Protein AF-A0A0P0C658-F1 (afdb_monomer_lite)

Structure (mmCIF, N/CA/C/O backbone):
data_AF-A0A0P0C658-F1
#
_entry.id   AF-A0A0P0C658-F1
#
loop_
_atom_site.group_PDB
_atom_site.id
_atom_site.type_symbol
_atom_site.label_atom_id
_atom_site.label_alt_id
_atom_site.label_comp_id
_atom_site.label_asym_id
_atom_site.label_entity_id
_atom_site.label_seq_id
_atom_site.pdbx_PDB_ins_code
_atom_site.Cartn_x
_atom_site.Cartn_y
_atom_site.Cartn_z
_atom_site.occupancy
_atom_site.B_iso_or_equiv
_atom_site.auth_seq_id
_atom_site.auth_comp_id
_atom_site.auth_asym_id
_atom_site.auth_atom_id
_atom_site.pdbx_PDB_model_num
ATOM 1 N N . MET A 1 1 ? -7.161 9.656 13.685 1.00 85.31 1 MET A N 1
ATOM 2 C CA . MET A 1 1 ? -6.433 8.432 13.290 1.00 85.31 1 MET A CA 1
ATOM 3 C C . MET A 1 1 ? -4.970 8.623 13.651 1.00 85.31 1 MET A C 1
ATOM 5 O O . MET A 1 1 ? -4.484 9.731 13.474 1.00 85.31 1 MET A O 1
ATOM 9 N N . GLU A 1 2 ? -4.306 7.608 14.196 1.00 84.56 2 GLU A N 1
ATOM 10 C CA . GLU A 1 2 ? -2.895 7.687 14.610 1.00 84.56 2 GLU A CA 1
ATOM 11 C C . GLU A 1 2 ? -2.006 6.933 13.609 1.00 84.56 2 GLU A C 1
ATOM 13 O O . GLU A 1 2 ? -2.358 5.816 13.220 1.00 84.56 2 GLU A O 1
ATOM 18 N N . LEU A 1 3 ? -0.889 7.547 13.194 1.00 91.38 3 LEU A N 1
ATOM 19 C CA . LEU A 1 3 ? 0.156 6.918 12.380 1.00 91.38 3 LEU A CA 1
ATOM 20 C C . LEU A 1 3 ? 1.305 6.476 13.291 1.00 91.38 3 LEU A C 1
ATOM 22 O O . LEU A 1 3 ? 1.892 7.294 13.998 1.00 91.38 3 LEU A O 1
ATOM 26 N N . LEU A 1 4 ? 1.625 5.186 13.270 1.00 94.00 4 LEU A N 1
ATOM 27 C CA . LEU A 1 4 ? 2.537 4.551 14.217 1.00 94.00 4 LEU A CA 1
ATOM 28 C C . LEU A 1 4 ? 3.598 3.716 13.502 1.00 94.00 4 LEU A C 1
ATOM 30 O O . LEU A 1 4 ? 3.302 3.003 12.548 1.00 94.00 4 LEU A O 1
ATOM 34 N N . LYS A 1 5 ? 4.833 3.707 14.013 1.00 93.25 5 LYS A N 1
ATOM 35 C CA . LYS A 1 5 ? 5.817 2.707 13.576 1.00 93.25 5 LYS A CA 1
ATOM 36 C C . LYS A 1 5 ? 5.403 1.334 14.106 1.00 93.25 5 LYS A C 1
ATOM 38 O O . LYS A 1 5 ? 5.185 1.179 15.312 1.00 93.25 5 LYS A O 1
ATOM 43 N N . PHE A 1 6 ? 5.295 0.342 13.229 1.00 91.56 6 PHE A N 1
ATOM 44 C CA . PHE A 1 6 ? 4.974 -1.024 13.630 1.00 91.56 6 PHE A CA 1
ATOM 45 C C . PHE A 1 6 ? 6.144 -1.631 14.417 1.00 91.56 6 PHE A C 1
ATOM 47 O O . PHE A 1 6 ? 7.306 -1.492 14.039 1.00 91.56 6 PHE A O 1
ATOM 54 N N . LYS A 1 7 ? 5.840 -2.296 15.536 1.00 88.44 7 LYS A N 1
ATOM 55 C CA . LYS A 1 7 ? 6.836 -2.952 16.409 1.00 88.44 7 LYS A CA 1
ATOM 56 C C . LYS A 1 7 ? 6.618 -4.463 16.544 1.00 88.44 7 LYS A C 1
ATOM 58 O O . LYS A 1 7 ? 7.295 -5.104 17.341 1.00 88.44 7 LYS A O 1
ATOM 63 N N . GLY A 1 8 ? 5.634 -5.012 15.834 1.00 83.56 8 GLY A N 1
ATOM 64 C CA . GLY A 1 8 ? 5.318 -6.438 15.865 1.00 83.56 8 GLY A CA 1
ATOM 65 C C . GLY A 1 8 ? 6.204 -7.260 14.930 1.00 83.56 8 GLY A C 1
ATOM 66 O O . GLY A 1 8 ? 7.049 -6.728 14.214 1.00 83.56 8 GLY A O 1
ATOM 67 N N . ASN A 1 9 ? 5.970 -8.572 14.914 1.00 82.81 9 ASN A N 1
ATOM 68 C CA . ASN A 1 9 ? 6.599 -9.497 13.976 1.00 82.81 9 ASN A CA 1
ATOM 69 C C . ASN A 1 9 ? 5.567 -9.942 12.927 1.00 82.81 9 ASN A C 1
ATOM 71 O O . ASN A 1 9 ? 4.664 -10.717 13.251 1.00 82.81 9 ASN A O 1
ATOM 75 N N . MET A 1 10 ? 5.711 -9.467 11.684 1.00 84.06 10 MET A N 1
ATOM 76 C CA . MET A 1 10 ? 4.802 -9.824 10.583 1.00 84.06 10 MET A CA 1
ATOM 77 C C . MET A 1 10 ? 4.858 -11.318 10.230 1.00 84.06 10 MET A C 1
ATOM 79 O O . MET A 1 10 ? 3.859 -11.874 9.802 1.00 84.06 10 MET A O 1
ATOM 83 N N . GLY A 1 11 ? 5.979 -12.001 10.485 1.00 79.81 11 GLY A N 1
ATOM 84 C CA . GLY A 1 11 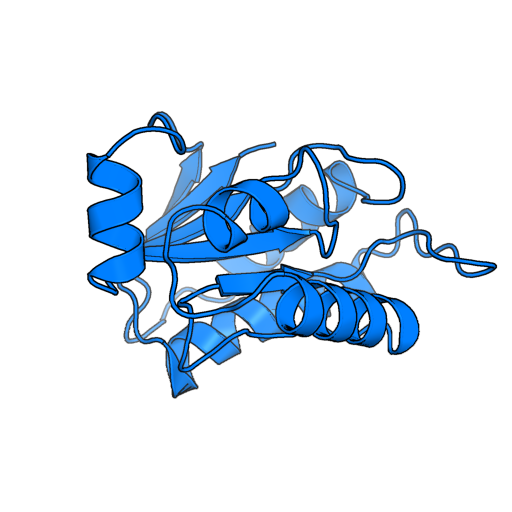? 6.111 -13.445 10.262 1.00 79.81 11 GLY A CA 1
ATOM 85 C C . GLY A 1 11 ? 5.522 -14.318 11.376 1.00 79.81 11 GLY A C 1
ATOM 86 O O . GLY A 1 11 ? 5.716 -15.532 11.371 1.00 79.81 11 GLY A O 1
ATOM 87 N N . SER A 1 12 ? 4.860 -13.729 12.377 1.00 80.94 12 SER A N 1
ATOM 88 C CA . SER A 1 12 ? 4.252 -14.492 13.470 1.00 80.94 12 SER A CA 1
ATOM 89 C C . SER A 1 12 ? 2.885 -15.064 13.085 1.00 80.94 12 SER A C 1
ATOM 91 O O . SER A 1 12 ? 2.128 -14.447 12.339 1.00 80.94 12 SER A O 1
ATOM 93 N N . ILE A 1 13 ? 2.533 -16.213 13.673 1.00 78.44 13 ILE A N 1
ATOM 94 C CA . ILE A 1 13 ? 1.210 -16.841 13.500 1.00 78.44 13 ILE A CA 1
ATOM 95 C C . ILE A 1 13 ? 0.088 -15.864 13.884 1.00 78.44 13 ILE A C 1
ATOM 97 O O . ILE A 1 13 ? -0.888 -15.742 13.158 1.00 78.44 13 ILE A O 1
ATOM 101 N N . GLY A 1 14 ? 0.264 -15.096 14.966 1.00 82.69 14 GLY A N 1
ATOM 102 C CA . GLY A 1 14 ? -0.738 -14.119 15.403 1.00 82.69 14 GLY A CA 1
ATOM 103 C C . GLY A 1 14 ? -1.012 -13.018 14.374 1.00 82.69 14 GLY A C 1
ATOM 104 O O . GLY A 1 14 ? -2.157 -12.612 14.210 1.00 82.69 14 GLY A O 1
ATOM 105 N N . PHE A 1 15 ? 0.008 -12.576 13.631 1.00 85.25 15 PHE A N 1
ATOM 106 C CA . PHE A 1 15 ? -0.191 -11.604 12.554 1.00 85.25 15 PHE A CA 1
ATOM 107 C C . PHE A 1 15 ? -0.956 -12.214 11.375 1.00 85.25 15 PHE A C 1
ATOM 109 O O . PHE A 1 15 ? -1.864 -11.584 10.835 1.00 85.25 15 PHE A O 1
ATOM 116 N N . ALA A 1 16 ? -0.616 -13.448 10.990 1.00 82.06 16 ALA A N 1
ATOM 117 C CA . ALA A 1 16 ? -1.344 -14.171 9.952 1.00 82.06 16 ALA A CA 1
ATOM 118 C C . ALA A 1 16 ? -2.820 -14.374 10.346 1.00 82.06 16 ALA A C 1
ATOM 120 O O . ALA A 1 16 ? -3.710 -14.089 9.546 1.00 82.06 16 ALA A O 1
ATOM 121 N N . ASP A 1 17 ? -3.089 -14.754 11.598 1.00 85.19 17 ASP A N 1
ATOM 122 C CA . ASP A 1 17 ? -4.448 -14.878 12.139 1.00 85.19 17 ASP A CA 1
ATOM 123 C C . ASP A 1 17 ? -5.209 -13.545 12.098 1.00 85.19 17 ASP A C 1
ATOM 125 O O . ASP A 1 17 ? -6.404 -13.518 11.803 1.00 85.19 17 ASP A O 1
ATOM 129 N N . ASP A 1 18 ? -4.541 -12.421 12.366 1.00 86.56 18 ASP A N 1
ATOM 130 C CA . ASP A 1 18 ? -5.147 -11.090 12.286 1.00 86.56 18 ASP A CA 1
ATOM 131 C C . ASP A 1 18 ? -5.461 -10.666 10.844 1.00 86.56 18 ASP A C 1
ATOM 133 O O . ASP A 1 18 ? -6.522 -10.079 10.589 1.00 86.56 18 ASP A O 1
ATOM 137 N N . LEU A 1 19 ? -4.573 -10.981 9.899 1.00 83.06 19 LEU A N 1
ATOM 138 C CA . LEU A 1 19 ? -4.759 -10.714 8.474 1.00 83.06 19 LEU A CA 1
ATOM 139 C C . LEU A 1 19 ? -5.911 -11.554 7.905 1.00 83.06 19 LEU A C 1
ATOM 141 O O . LEU A 1 19 ? -6.859 -11.012 7.332 1.00 83.06 19 LEU A O 1
ATOM 145 N N . PHE A 1 20 ? -5.885 -12.871 8.115 1.00 82.06 20 PHE A N 1
ATOM 146 C CA . PHE A 1 20 ? -6.921 -13.785 7.621 1.00 82.06 20 PHE A CA 1
ATOM 147 C C . PHE A 1 20 ? -8.234 -13.666 8.406 1.00 82.06 20 PHE A C 1
ATOM 149 O O . PHE A 1 20 ? -9.320 -13.852 7.854 1.00 82.06 20 PHE A O 1
ATOM 156 N N . GLY A 1 21 ? -8.152 -13.243 9.668 1.00 82.69 21 GLY A N 1
ATOM 157 C CA . GLY A 1 21 ? -9.274 -12.842 10.512 1.00 82.69 21 GLY A CA 1
ATOM 158 C C . GLY A 1 21 ? -9.840 -11.455 10.195 1.00 82.69 21 GLY A C 1
ATOM 159 O O . GLY A 1 21 ? -10.763 -11.018 10.885 1.00 82.69 21 GLY A O 1
ATOM 160 N N . LYS A 1 22 ? -9.338 -10.772 9.150 1.00 83.50 22 LYS A N 1
ATOM 161 C CA . LYS A 1 22 ? -9.863 -9.499 8.611 1.00 83.50 22 LYS A CA 1
ATOM 162 C C . LYS A 1 22 ? -9.680 -8.291 9.532 1.00 83.50 22 LYS A C 1
ATOM 164 O O . LYS A 1 22 ? -10.270 -7.230 9.300 1.00 83.50 22 LYS A O 1
ATOM 169 N N . ARG A 1 23 ? -8.870 -8.430 10.581 1.00 88.38 23 ARG A N 1
ATOM 170 C CA . ARG A 1 23 ? -8.560 -7.348 11.527 1.00 88.38 23 ARG A CA 1
ATOM 171 C C . ARG A 1 23 ? -7.562 -6.361 10.935 1.00 88.38 23 ARG A C 1
ATOM 173 O O . ARG A 1 23 ? -7.690 -5.161 11.187 1.00 88.38 23 ARG A O 1
ATOM 180 N N . ILE A 1 24 ? -6.646 -6.876 10.117 1.00 93.88 24 ILE A N 1
ATOM 181 C CA . ILE A 1 24 ? -5.589 -6.127 9.443 1.00 93.88 24 ILE A CA 1
ATOM 182 C C . ILE A 1 24 ? -5.869 -6.066 7.943 1.00 93.88 24 ILE A C 1
ATOM 184 O O . ILE A 1 24 ? -6.179 -7.075 7.312 1.00 93.88 24 ILE A O 1
ATOM 188 N N . HIS A 1 25 ? -5.696 -4.876 7.379 1.00 96.12 25 HIS A N 1
ATOM 189 C CA . HIS A 1 25 ? -5.462 -4.675 5.956 1.00 96.12 25 HIS A CA 1
ATOM 190 C C . HIS A 1 25 ? -3.970 -4.404 5.763 1.00 96.12 25 HIS A C 1
ATOM 192 O O . HIS A 1 25 ? -3.434 -3.424 6.281 1.00 96.12 25 HIS A O 1
ATOM 198 N N . LEU A 1 26 ? -3.298 -5.289 5.035 1.00 96.00 26 LEU A N 1
ATOM 199 C CA . LEU A 1 26 ? -1.887 -5.154 4.690 1.00 96.00 26 LEU A CA 1
ATOM 200 C C . LEU A 1 26 ? -1.716 -4.403 3.364 1.00 96.00 26 LEU A C 1
ATOM 202 O O . LEU A 1 26 ? -2.369 -4.719 2.373 1.00 96.00 26 LEU A O 1
ATOM 206 N N . VAL A 1 27 ? -0.819 -3.429 3.326 1.00 97.81 27 VAL A N 1
ATOM 207 C CA . VAL A 1 27 ? -0.421 -2.693 2.126 1.00 97.81 27 VAL A CA 1
ATOM 208 C C . VAL A 1 27 ? 1.072 -2.905 1.926 1.00 97.81 27 VAL A C 1
ATOM 210 O O . VAL A 1 27 ? 1.833 -2.702 2.863 1.00 97.81 27 VAL A O 1
ATOM 213 N N . CYS A 1 28 ? 1.503 -3.335 0.745 1.00 96.88 28 CYS A N 1
ATOM 214 C CA . CYS A 1 28 ? 2.919 -3.607 0.461 1.00 96.88 28 CYS A CA 1
ATOM 215 C C . CYS A 1 28 ? 3.245 -3.344 -1.016 1.00 96.88 28 CYS A C 1
ATOM 217 O O . CYS A 1 28 ? 2.318 -3.144 -1.803 1.00 96.88 28 CYS A O 1
ATOM 219 N N . PRO A 1 29 ? 4.515 -3.320 -1.445 1.00 97.25 29 PRO A N 1
ATOM 220 C CA . PRO A 1 29 ? 4.825 -3.134 -2.852 1.00 97.25 29 PRO A CA 1
ATOM 221 C C . PRO A 1 29 ? 4.427 -4.367 -3.665 1.00 97.25 29 PRO A C 1
ATOM 223 O O . PRO A 1 29 ? 4.436 -5.505 -3.184 1.00 97.25 29 PRO A O 1
ATOM 226 N N . ALA A 1 30 ? 4.097 -4.138 -4.929 1.00 96.44 30 ALA A N 1
ATOM 227 C CA . ALA A 1 30 ? 3.762 -5.152 -5.909 1.00 96.44 30 ALA A CA 1
ATOM 228 C C . ALA A 1 30 ? 5.043 -5.866 -6.366 1.00 96.44 30 ALA A C 1
ATOM 230 O O . ALA A 1 30 ? 5.517 -5.704 -7.487 1.00 96.44 30 ALA A O 1
ATOM 231 N N . ALA A 1 31 ? 5.612 -6.675 -5.483 1.00 93.19 31 ALA A N 1
ATOM 232 C CA . ALA A 1 31 ? 6.742 -7.544 -5.773 1.00 93.19 31 ALA A CA 1
ATOM 233 C C . ALA A 1 31 ? 6.424 -8.961 -5.300 1.00 93.19 31 ALA A C 1
ATOM 235 O O . ALA A 1 31 ? 5.865 -9.142 -4.221 1.00 93.19 31 ALA A O 1
ATOM 236 N N . ILE A 1 32 ? 6.812 -9.968 -6.078 1.00 86.69 32 ILE A N 1
ATOM 237 C CA . ILE A 1 32 ? 6.751 -11.387 -5.692 1.00 86.69 32 ILE A CA 1
ATOM 238 C C . ILE A 1 32 ? 8.170 -11.876 -5.355 1.00 86.69 32 ILE A C 1
ATOM 240 O O . ILE A 1 32 ? 9.156 -11.244 -5.731 1.00 86.69 32 ILE A O 1
ATOM 244 N N . GLY A 1 33 ? 8.283 -12.996 -4.637 1.00 84.75 33 GLY A N 1
ATOM 245 C CA . GLY A 1 33 ? 9.552 -13.599 -4.225 1.00 84.75 33 GLY A CA 1
ATOM 246 C C . GLY A 1 33 ? 9.774 -13.454 -2.722 1.00 84.75 33 GLY A C 1
ATOM 247 O O . GLY A 1 33 ? 8.876 -13.752 -1.939 1.00 84.75 33 GLY A O 1
ATOM 248 N N . LEU A 1 34 ? 10.961 -12.987 -2.318 1.00 84.06 34 LEU A N 1
ATOM 249 C CA . LEU A 1 34 ? 11.311 -12.696 -0.918 1.00 84.06 34 LEU A CA 1
ATOM 250 C C . LEU A 1 34 ? 10.743 -11.339 -0.455 1.00 84.06 34 LEU A C 1
ATOM 252 O O . LEU A 1 34 ? 11.453 -10.520 0.121 1.00 84.06 34 LEU A O 1
ATOM 256 N N . SER A 1 35 ? 9.470 -11.092 -0.752 1.00 89.31 35 SER A N 1
ATOM 257 C CA . SER A 1 35 ? 8.722 -9.897 -0.361 1.00 89.31 35 SER A CA 1
ATOM 258 C C . SER A 1 35 ? 7.608 -10.269 0.615 1.00 89.31 35 SER A C 1
ATOM 260 O O . SER A 1 35 ? 7.180 -11.424 0.684 1.00 89.31 35 SER A O 1
ATOM 262 N N . THR A 1 36 ? 7.075 -9.280 1.329 1.00 89.38 36 THR A N 1
ATOM 263 C CA . THR A 1 36 ? 5.898 -9.461 2.188 1.00 89.38 36 THR A CA 1
ATOM 264 C C . THR A 1 36 ? 4.690 -9.981 1.413 1.00 89.38 36 THR A C 1
ATOM 266 O O . THR A 1 36 ? 4.031 -10.916 1.867 1.00 89.38 36 THR A O 1
ATOM 269 N N . CYS A 1 37 ? 4.436 -9.457 0.209 1.00 89.50 37 CYS A N 1
ATOM 270 C CA . CYS A 1 37 ? 3.388 -9.985 -0.663 1.00 89.50 37 CYS A CA 1
ATOM 271 C C . CYS A 1 37 ? 3.620 -11.478 -0.957 1.00 89.50 37 CYS A C 1
ATOM 273 O O . CYS A 1 37 ? 2.731 -12.296 -0.723 1.00 89.50 37 CYS A O 1
ATOM 275 N N . GLY A 1 38 ? 4.836 -11.854 -1.375 1.00 89.19 38 GLY A N 1
ATOM 276 C CA . GLY A 1 38 ? 5.194 -13.242 -1.669 1.00 89.19 38 GLY A CA 1
ATOM 277 C C . GLY A 1 38 ? 5.038 -14.178 -0.468 1.00 89.19 38 GLY A C 1
ATOM 278 O O . GLY A 1 38 ? 4.491 -15.271 -0.614 1.00 89.19 38 GLY A O 1
ATOM 279 N N . ALA A 1 39 ? 5.447 -13.736 0.724 1.00 88.62 39 ALA A N 1
ATOM 280 C CA . ALA A 1 39 ? 5.327 -14.518 1.951 1.00 88.62 39 ALA A CA 1
ATOM 281 C C . ALA A 1 39 ? 3.861 -14.835 2.290 1.00 88.62 39 ALA A C 1
ATOM 283 O O . ALA A 1 39 ? 3.513 -15.996 2.498 1.00 88.62 39 ALA A O 1
ATOM 284 N N . PHE A 1 40 ? 2.976 -13.835 2.284 1.00 87.56 40 PHE A N 1
ATOM 285 C CA . PHE A 1 40 ? 1.570 -14.045 2.650 1.00 87.56 40 PHE A CA 1
ATOM 286 C C . PHE A 1 40 ? 0.759 -14.787 1.585 1.00 87.56 40 PHE A C 1
ATOM 288 O O . PHE A 1 40 ? -0.180 -15.502 1.934 1.00 87.56 40 PHE A O 1
ATOM 295 N N . VAL A 1 41 ? 1.140 -14.686 0.309 1.00 87.44 41 VAL A N 1
ATOM 296 C CA . VAL A 1 41 ? 0.577 -15.527 -0.762 1.00 87.44 41 VAL A CA 1
ATOM 297 C C . VAL A 1 41 ? 0.869 -17.009 -0.511 1.00 87.44 41 VAL A C 1
ATOM 299 O O . VAL A 1 41 ? -0.002 -17.848 -0.720 1.00 87.44 41 VAL A O 1
ATOM 302 N N . GLN A 1 42 ? 2.057 -17.345 -0.001 1.00 83.75 42 GLN A N 1
ATOM 303 C CA . GLN A 1 42 ? 2.442 -18.735 0.268 1.00 83.75 42 GLN A CA 1
ATOM 304 C C . GLN A 1 42 ? 1.808 -19.320 1.544 1.00 83.75 42 GLN A C 1
ATOM 306 O O . GLN A 1 42 ? 1.695 -20.539 1.659 1.00 83.75 42 GLN A O 1
ATOM 311 N N . MET A 1 43 ? 1.377 -18.486 2.495 1.00 77.31 43 MET A N 1
ATOM 312 C CA . MET A 1 43 ? 0.892 -18.908 3.822 1.00 77.31 43 MET A CA 1
ATOM 313 C C . MET A 1 43 ? -0.602 -19.309 3.871 1.00 77.31 43 MET A C 1
ATOM 315 O O . MET A 1 43 ? -1.250 -19.103 4.888 1.00 77.31 43 MET A O 1
ATOM 319 N N . ASP A 1 44 ? -1.144 -19.921 2.811 1.00 66.19 44 ASP A N 1
ATOM 320 C CA . ASP A 1 44 ? -2.538 -20.429 2.733 1.00 66.19 44 ASP A CA 1
ATOM 321 C C . ASP A 1 44 ? -3.646 -19.350 2.672 1.00 66.19 44 ASP A C 1
ATOM 323 O O . ASP A 1 44 ? -4.803 -19.565 3.027 1.00 66.19 44 ASP A O 1
ATOM 327 N N . GLY A 1 45 ? -3.331 -18.162 2.149 1.00 62.41 45 GLY A N 1
ATOM 328 C CA . GLY A 1 45 ? -4.274 -17.039 2.076 1.00 62.41 45 GLY A CA 1
ATOM 329 C C . GLY A 1 45 ? -5.359 -17.110 0.994 1.00 62.41 45 GLY A C 1
ATOM 330 O O . GLY A 1 45 ? -5.878 -16.071 0.591 1.00 62.41 45 GLY A O 1
ATOM 331 N N . GLY A 1 46 ? -5.670 -18.296 0.464 1.00 76.25 46 GLY A N 1
ATOM 332 C CA . GLY A 1 46 ? -6.707 -18.495 -0.562 1.00 76.25 46 GLY A CA 1
ATOM 333 C C . GLY A 1 46 ? -6.403 -17.898 -1.947 1.00 76.25 46 GLY A C 1
ATOM 334 O O . GLY A 1 46 ? -7.263 -17.938 -2.831 1.00 76.25 46 GLY A O 1
ATOM 335 N N . LEU A 1 47 ? -5.199 -17.357 -2.150 1.00 86.06 47 LEU A N 1
ATOM 336 C CA . LEU A 1 47 ? -4.687 -16.845 -3.421 1.00 86.06 47 LEU A CA 1
ATOM 337 C C . LEU A 1 47 ? -3.508 -17.719 -3.852 1.00 86.06 47 LEU A C 1
ATOM 339 O O . LEU A 1 47 ? -2.555 -17.867 -3.093 1.00 86.06 47 LEU A O 1
ATOM 343 N N . ASN A 1 48 ? -3.571 -18.317 -5.043 1.00 88.12 48 ASN A N 1
ATOM 344 C CA . ASN A 1 48 ? -2.445 -19.113 -5.534 1.00 88.12 48 ASN A CA 1
ATOM 345 C C . ASN A 1 48 ? -1.351 -18.212 -6.141 1.00 88.12 48 ASN A C 1
ATOM 347 O O . ASN A 1 48 ? -1.609 -17.061 -6.504 1.00 88.12 48 ASN A O 1
ATOM 351 N N . SER A 1 49 ? -0.130 -18.741 -6.261 1.00 88.81 49 SER A N 1
ATOM 352 C CA . SER A 1 49 ? 1.029 -17.970 -6.729 1.00 88.81 49 SER A CA 1
ATOM 353 C C . SER A 1 49 ? 0.851 -17.393 -8.134 1.00 88.81 49 SER A C 1
ATOM 355 O O . SER A 1 49 ? 1.212 -16.245 -8.356 1.00 88.81 49 SER A O 1
ATOM 357 N N . GLU A 1 50 ? 0.248 -18.138 -9.065 1.00 91.50 50 GLU A N 1
ATOM 358 C CA . GLU A 1 50 ? 0.039 -17.680 -10.447 1.00 91.50 50 GLU A CA 1
ATOM 359 C C . GLU A 1 50 ? -0.927 -16.484 -10.506 1.00 91.50 50 GLU A C 1
ATOM 361 O O . GLU A 1 50 ? -0.688 -15.497 -11.207 1.00 91.50 50 GLU A O 1
ATOM 366 N N . GLU A 1 51 ? -2.010 -16.531 -9.727 1.00 92.38 51 GLU A N 1
ATOM 367 C CA . GLU A 1 51 ? -2.962 -15.426 -9.608 1.00 92.38 51 GLU A CA 1
ATOM 368 C C . GLU A 1 51 ? -2.317 -14.187 -8.976 1.00 92.38 51 GLU A C 1
ATOM 370 O O . GLU A 1 51 ? -2.546 -13.068 -9.446 1.00 92.38 51 GLU A O 1
ATOM 375 N N . ALA A 1 52 ? -1.502 -14.379 -7.935 1.00 93.12 52 ALA A N 1
ATOM 376 C CA . ALA A 1 52 ? -0.775 -13.295 -7.286 1.00 93.12 52 ALA A CA 1
ATOM 377 C C . ALA A 1 52 ? 0.252 -12.654 -8.230 1.00 93.12 52 ALA A C 1
ATOM 379 O O . ALA A 1 52 ? 0.287 -11.430 -8.350 1.00 93.12 52 ALA A O 1
ATOM 380 N N . GLU A 1 53 ? 1.033 -13.464 -8.947 1.00 94.62 53 GLU A N 1
ATOM 381 C CA . GLU A 1 53 ? 2.010 -13.007 -9.940 1.00 94.62 53 GLU A CA 1
ATOM 382 C C . GLU A 1 53 ? 1.346 -12.200 -11.050 1.00 94.62 53 GLU A C 1
ATOM 384 O O . GLU A 1 53 ? 1.795 -11.098 -11.374 1.00 94.62 53 GLU A O 1
ATOM 389 N N . LYS A 1 54 ? 0.228 -12.695 -11.589 1.00 95.81 54 LYS A N 1
ATOM 390 C CA . LYS A 1 54 ? -0.543 -11.966 -12.597 1.00 95.81 54 LYS A CA 1
ATOM 391 C C . LYS A 1 54 ? -1.081 -10.643 -12.052 1.00 95.81 54 LYS A C 1
ATOM 393 O O . LYS A 1 54 ? -1.020 -9.630 -12.751 1.00 95.81 54 LYS A O 1
ATOM 398 N N . GLY A 1 55 ? -1.600 -10.636 -10.825 1.00 96.38 55 GLY A N 1
ATOM 399 C CA . GLY A 1 55 ? -2.117 -9.428 -10.180 1.00 96.38 55 GLY A CA 1
ATOM 400 C C . GLY A 1 55 ? -1.032 -8.378 -9.948 1.00 96.38 55 GLY A C 1
ATOM 401 O O . GLY A 1 55 ? -1.194 -7.234 -10.365 1.00 96.38 55 GLY A O 1
ATOM 402 N N . VAL A 1 56 ? 0.103 -8.781 -9.373 1.00 96.38 56 VAL A N 1
ATOM 403 C CA . VAL A 1 56 ? 1.274 -7.916 -9.170 1.00 96.38 56 VAL A CA 1
ATOM 404 C C . VAL A 1 56 ? 1.814 -7.386 -10.499 1.00 96.38 56 VAL A C 1
ATOM 406 O O . VAL A 1 56 ? 2.069 -6.190 -10.627 1.00 96.38 56 VAL A O 1
ATOM 409 N N . SER A 1 57 ? 1.937 -8.245 -11.514 1.00 96.88 57 SER A N 1
ATOM 410 C CA . SER A 1 57 ? 2.376 -7.829 -12.849 1.00 96.88 57 SER A CA 1
ATOM 411 C C . SER A 1 57 ? 1.427 -6.794 -13.455 1.00 96.88 57 SER A C 1
ATOM 413 O O . SER A 1 57 ? 1.885 -5.785 -13.984 1.00 96.88 57 SER A O 1
ATOM 415 N N . THR A 1 58 ? 0.112 -6.988 -13.309 1.00 98.06 58 THR A N 1
ATOM 416 C CA . THR A 1 58 ? -0.904 -6.042 -13.799 1.00 98.06 58 THR A CA 1
ATOM 417 C C . THR A 1 58 ? -0.799 -4.692 -13.091 1.00 98.06 58 THR A C 1
ATOM 419 O O . THR A 1 58 ? -0.777 -3.663 -13.757 1.00 98.06 58 THR A O 1
ATOM 422 N N . VAL A 1 59 ? -0.675 -4.686 -11.760 1.00 98.25 59 VAL A N 1
ATOM 423 C CA . VAL A 1 59 ? -0.490 -3.467 -10.948 1.00 98.25 59 VAL A CA 1
ATOM 424 C C . VAL A 1 59 ? 0.735 -2.685 -11.407 1.00 98.25 59 VAL A C 1
ATOM 426 O O . VAL A 1 59 ? 0.651 -1.486 -11.677 1.00 98.25 59 VAL A O 1
ATOM 429 N N . ASN A 1 60 ? 1.857 -3.380 -11.593 1.00 98.12 60 ASN A N 1
ATOM 430 C CA . ASN A 1 60 ? 3.081 -2.758 -12.073 1.00 98.12 60 ASN A CA 1
ATOM 431 C C . ASN A 1 60 ? 2.967 -2.256 -13.511 1.00 98.12 60 ASN A C 1
ATOM 433 O O . ASN A 1 60 ? 3.421 -1.151 -13.780 1.00 98.12 60 ASN A O 1
ATOM 437 N N . GLN A 1 61 ? 2.358 -3.009 -14.430 1.00 97.81 61 GLN A N 1
ATOM 438 C CA . GLN A 1 61 ? 2.187 -2.596 -15.829 1.00 97.81 61 GLN A CA 1
ATOM 439 C C . GLN A 1 61 ? 1.264 -1.382 -15.964 1.00 97.81 61 GLN A C 1
ATOM 441 O O . GLN A 1 61 ? 1.578 -0.458 -16.712 1.00 97.81 61 GLN A O 1
ATOM 446 N N . MET A 1 62 ? 0.153 -1.374 -15.227 1.00 98.19 62 MET A N 1
ATOM 447 C CA . MET A 1 62 ? -0.846 -0.305 -15.283 1.00 98.19 62 MET A CA 1
ATOM 448 C C . MET A 1 62 ? -0.439 0.934 -14.481 1.00 98.19 62 MET A C 1
ATOM 450 O O . MET A 1 62 ? -1.001 2.000 -14.706 1.00 98.19 62 MET A O 1
ATOM 454 N N . ASN A 1 63 ? 0.553 0.814 -13.591 1.00 98.12 63 ASN A N 1
ATOM 455 C CA . ASN A 1 63 ? 0.930 1.854 -12.633 1.00 98.12 63 ASN A CA 1
ATOM 456 C C . ASN A 1 63 ? -0.256 2.292 -11.760 1.00 98.12 63 ASN A C 1
ATOM 458 O O . ASN A 1 63 ? -0.529 3.479 -11.592 1.00 98.12 63 ASN A O 1
ATOM 462 N N . GLU A 1 64 ? -1.013 1.318 -11.255 1.00 97.94 64 GLU A N 1
ATOM 463 C CA . GLU A 1 64 ? -2.231 1.543 -10.475 1.00 97.94 64 GLU A CA 1
ATOM 464 C C . GLU A 1 64 ? -2.279 0.597 -9.276 1.00 97.94 64 GLU A C 1
ATOM 466 O O . GLU A 1 64 ? -1.963 -0.584 -9.399 1.00 97.94 64 GLU A O 1
ATOM 471 N N . THR A 1 65 ? -2.704 1.106 -8.118 1.00 98.44 65 THR A N 1
ATOM 472 C CA . THR A 1 65 ? -2.868 0.317 -6.891 1.00 98.44 65 THR A CA 1
ATOM 473 C C . THR A 1 65 ? -3.890 -0.803 -7.092 1.00 98.44 65 THR A C 1
ATOM 475 O O . THR A 1 65 ? -4.987 -0.572 -7.599 1.00 98.44 65 THR A O 1
ATOM 478 N N . GLY A 1 66 ? -3.564 -2.017 -6.643 1.00 97.75 66 GLY A N 1
ATOM 479 C CA . GLY A 1 66 ? -4.448 -3.184 -6.750 1.00 97.75 66 GLY A CA 1
ATOM 480 C C . GLY A 1 66 ? -4.755 -3.823 -5.403 1.00 97.75 66 GLY A C 1
ATOM 481 O O . GLY A 1 66 ? -3.965 -3.738 -4.471 1.00 97.75 66 GLY A O 1
ATOM 482 N N . THR A 1 67 ? -5.892 -4.509 -5.288 1.00 96.94 67 THR A N 1
ATOM 483 C CA . THR A 1 67 ? -6.307 -5.190 -4.050 1.00 96.94 67 THR A CA 1
ATOM 484 C C . THR A 1 67 ? -6.734 -6.623 -4.347 1.00 96.94 67 THR A C 1
ATOM 486 O O . THR A 1 67 ? -7.563 -6.856 -5.222 1.00 96.94 67 THR A O 1
ATOM 489 N N . PHE A 1 68 ? -6.241 -7.588 -3.568 1.00 94.62 68 PHE A N 1
ATOM 490 C CA . PHE A 1 68 ? -6.551 -9.021 -3.711 1.00 94.62 68 PHE A CA 1
ATOM 491 C C . PHE A 1 68 ? -7.875 -9.458 -3.059 1.00 94.62 68 PHE A C 1
ATOM 493 O O . PHE A 1 68 ? -8.128 -10.643 -2.824 1.00 94.62 68 PHE A O 1
ATOM 500 N N . TYR A 1 69 ? -8.752 -8.506 -2.765 1.00 93.19 69 TYR A N 1
ATOM 501 C CA . TYR A 1 69 ? -10.054 -8.767 -2.171 1.00 93.19 69 TYR A CA 1
ATOM 502 C C . TYR A 1 69 ? -10.975 -9.492 -3.179 1.00 93.19 69 TYR A C 1
ATOM 504 O O . TYR A 1 69 ? -10.963 -9.149 -4.360 1.00 93.19 69 TYR A O 1
ATOM 512 N N . PRO A 1 70 ? -11.812 -10.464 -2.759 1.00 91.44 70 PRO A N 1
ATOM 513 C CA . PRO A 1 70 ? -12.067 -10.902 -1.383 1.00 91.44 70 PRO A CA 1
ATOM 514 C C . PRO A 1 70 ? -11.151 -12.019 -0.873 1.00 91.44 70 PRO A C 1
ATOM 516 O O . PRO A 1 70 ? -11.333 -12.449 0.265 1.00 91.44 70 PRO A O 1
ATOM 519 N N . LYS A 1 71 ? -10.206 -12.507 -1.687 1.00 90.06 71 LYS A N 1
ATOM 520 C CA . LYS A 1 71 ? -9.342 -1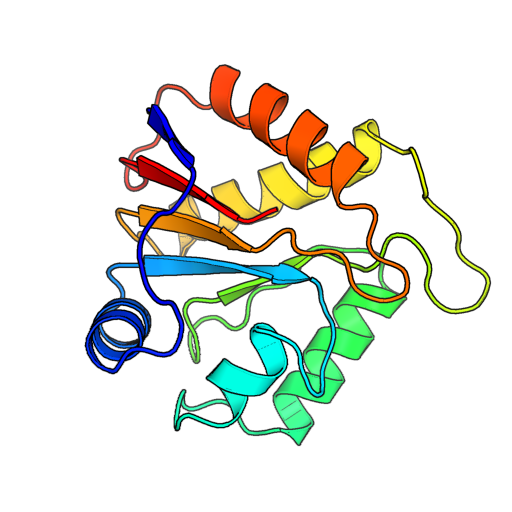3.641 -1.324 1.00 90.06 71 LYS A CA 1
ATOM 521 C C . LYS A 1 71 ? -8.390 -13.283 -0.189 1.00 90.06 71 LYS A C 1
ATOM 523 O O . LYS A 1 71 ? -8.238 -14.059 0.744 1.00 90.06 71 LYS A O 1
ATOM 528 N N . MET A 1 72 ? -7.823 -12.081 -0.232 1.00 90.44 72 MET A N 1
ATOM 529 C CA . MET A 1 72 ? -6.868 -11.616 0.764 1.00 90.44 72 MET A CA 1
ATOM 530 C C . MET A 1 72 ? -7.086 -10.143 1.094 1.00 90.44 72 MET A C 1
ATOM 532 O O . MET A 1 72 ? -7.440 -9.336 0.232 1.00 90.44 72 MET A O 1
ATOM 536 N N . TYR A 1 73 ? -6.861 -9.784 2.357 1.00 93.94 73 TYR A N 1
ATOM 537 C CA . TYR A 1 73 ? -7.027 -8.424 2.866 1.00 93.94 73 TYR A CA 1
ATOM 538 C C . TYR A 1 73 ? -5.743 -7.622 2.644 1.00 93.94 73 TYR A C 1
ATOM 540 O O . TYR A 1 73 ? -5.126 -7.099 3.569 1.00 93.94 73 TYR A O 1
ATOM 548 N N . MET A 1 74 ? -5.320 -7.596 1.381 1.00 94.75 74 MET A N 1
ATOM 549 C CA . MET A 1 74 ? -4.043 -7.051 0.955 1.00 94.75 74 MET A CA 1
ATOM 550 C C . MET A 1 74 ? -4.221 -6.129 -0.248 1.00 94.75 74 MET A C 1
ATOM 552 O O . MET A 1 74 ? -4.861 -6.496 -1.237 1.00 94.75 74 MET A O 1
ATOM 556 N N . THR A 1 75 ? -3.624 -4.945 -0.156 1.00 97.88 75 THR A N 1
ATOM 557 C CA . THR A 1 75 ? -3.420 -4.020 -1.271 1.00 97.88 75 THR A CA 1
ATOM 558 C C . THR A 1 75 ? -1.946 -4.012 -1.646 1.00 97.88 75 THR A C 1
ATOM 560 O O . THR A 1 75 ? -1.078 -4.055 -0.779 1.00 97.88 75 THR A O 1
ATOM 563 N N . VAL A 1 76 ? -1.665 -3.940 -2.939 1.00 97.75 76 VAL A N 1
ATOM 564 C CA . VAL A 1 76 ? -0.317 -3.810 -3.475 1.00 97.75 76 VAL A CA 1
ATOM 565 C C . VAL A 1 76 ? -0.152 -2.475 -4.197 1.00 97.75 76 VAL A C 1
ATOM 567 O O . VAL A 1 76 ? -1.027 -2.059 -4.960 1.00 97.75 76 VAL A O 1
ATOM 570 N N . LEU A 1 77 ? 0.961 -1.798 -3.927 1.00 98.38 77 LEU A N 1
ATOM 571 C CA . LEU A 1 77 ? 1.347 -0.529 -4.544 1.00 98.38 77 LEU A CA 1
ATOM 572 C C . LEU A 1 77 ? 2.290 -0.803 -5.722 1.00 98.38 77 LEU A C 1
ATOM 574 O O . LEU A 1 77 ? 3.167 -1.656 -5.579 1.00 98.38 77 LEU A O 1
ATOM 578 N N . PRO A 1 78 ? 2.159 -0.118 -6.867 1.00 98.06 78 PRO A N 1
ATOM 579 C CA . PRO A 1 78 ? 3.076 -0.326 -7.982 1.00 98.06 78 PRO A CA 1
ATOM 580 C C . PRO A 1 78 ? 4.514 0.055 -7.607 1.00 98.06 78 PRO A C 1
ATOM 582 O O . PRO A 1 78 ? 4.749 0.941 -6.783 1.00 98.06 78 PRO A O 1
ATOM 585 N N . LEU A 1 79 ? 5.480 -0.616 -8.232 1.00 97.81 79 LEU A N 1
ATOM 586 C CA . LEU A 1 79 ? 6.885 -0.223 -8.170 1.00 97.81 79 LEU A CA 1
ATOM 587 C C . LEU A 1 79 ? 7.082 1.133 -8.866 1.00 97.81 79 LEU A C 1
ATOM 589 O O . LEU A 1 79 ? 6.545 1.361 -9.956 1.00 97.81 79 LEU A O 1
ATOM 593 N N . SER A 1 80 ? 7.895 1.999 -8.258 1.00 97.62 80 SER A N 1
ATOM 594 C CA . SER A 1 80 ? 8.307 3.286 -8.827 1.00 97.62 80 SER A CA 1
ATOM 595 C C . SER A 1 80 ? 9.116 3.101 -10.111 1.00 97.62 80 SER A C 1
ATOM 597 O O . SER A 1 80 ? 8.988 3.895 -11.035 1.00 97.62 80 SER A O 1
ATOM 599 N N . GLN A 1 81 ? 9.898 2.025 -10.209 1.00 97.31 81 GLN A N 1
ATOM 600 C CA . GLN A 1 81 ? 10.604 1.632 -11.423 1.00 97.31 81 GLN A CA 1
ATOM 601 C C . GLN A 1 81 ? 10.157 0.243 -11.886 1.00 97.31 81 GLN A C 1
ATOM 603 O O . GLN A 1 81 ? 10.231 -0.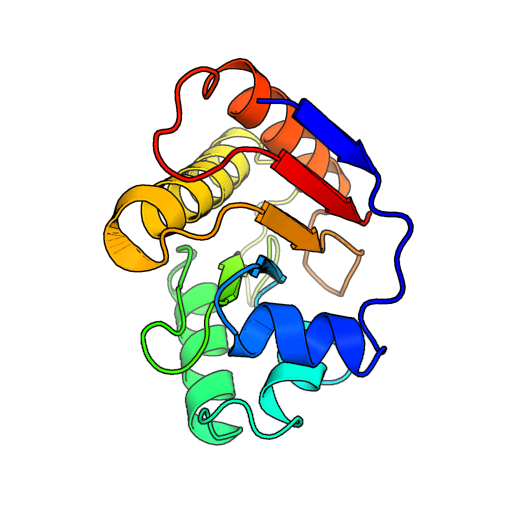734 -11.139 1.00 97.31 81 GLN A O 1
ATOM 608 N N . PHE A 1 82 ? 9.697 0.150 -13.136 1.00 96.31 82 PHE A N 1
ATOM 609 C CA . PHE A 1 82 ? 9.264 -1.105 -13.750 1.00 96.31 82 PHE A CA 1
ATOM 610 C C . PHE A 1 82 ? 9.367 -1.040 -15.280 1.00 96.31 82 PHE A C 1
ATOM 612 O O . PHE A 1 82 ? 8.725 -0.209 -15.926 1.00 96.31 82 PHE A O 1
ATOM 619 N N . GLY A 1 83 ? 10.152 -1.941 -15.878 1.00 94.75 83 GLY A N 1
ATOM 620 C CA . GLY A 1 83 ? 10.493 -1.851 -17.301 1.00 94.75 83 GLY A CA 1
ATOM 621 C C . GLY A 1 83 ? 11.260 -0.556 -17.588 1.00 94.75 83 GLY A C 1
ATOM 622 O O . GLY A 1 83 ? 12.230 -0.260 -16.903 1.00 94.75 83 GLY A O 1
ATOM 623 N N . GLU A 1 84 ? 10.793 0.226 -18.563 1.00 95.88 84 GLU A N 1
ATOM 624 C CA . GLU A 1 84 ? 11.371 1.535 -18.922 1.00 95.88 84 GLU A CA 1
ATOM 625 C C . GLU A 1 84 ? 10.785 2.706 -18.105 1.00 95.88 84 GLU A C 1
ATOM 627 O O . GLU A 1 84 ? 11.173 3.856 -18.306 1.00 95.88 84 GLU A O 1
ATOM 632 N N . ARG A 1 85 ? 9.807 2.447 -17.223 1.00 96.81 85 ARG A N 1
ATOM 633 C CA . ARG A 1 85 ? 9.199 3.483 -16.378 1.00 96.81 85 ARG A CA 1
ATOM 634 C C . ARG A 1 85 ? 10.068 3.751 -15.155 1.00 96.81 85 ARG A C 1
ATOM 636 O O . ARG A 1 85 ? 10.486 2.801 -14.494 1.00 96.81 85 ARG A O 1
ATOM 643 N N . ASP A 1 86 ? 10.240 5.030 -14.828 1.00 97.50 86 ASP A N 1
ATOM 644 C CA . ASP A 1 86 ? 10.911 5.512 -13.621 1.00 97.50 86 ASP A CA 1
ATOM 645 C C . ASP A 1 86 ? 10.159 6.723 -13.038 1.00 97.50 86 ASP A C 1
ATOM 647 O O . ASP A 1 86 ? 10.170 7.817 -13.604 1.00 97.50 86 ASP A O 1
ATOM 651 N N . ASP A 1 87 ? 9.472 6.494 -11.922 1.00 97.19 87 ASP A N 1
ATOM 652 C CA . ASP A 1 87 ? 8.687 7.470 -11.165 1.00 97.19 87 ASP A CA 1
ATOM 653 C C . ASP A 1 87 ? 9.338 7.811 -9.805 1.00 97.19 87 ASP A C 1
ATOM 655 O O . ASP A 1 87 ? 8.658 8.314 -8.903 1.00 97.19 87 ASP A O 1
ATOM 659 N N . PHE A 1 88 ? 10.635 7.530 -9.607 1.00 97.19 88 PHE A N 1
ATOM 660 C CA . PHE A 1 88 ? 11.317 7.868 -8.351 1.00 97.19 88 PHE A CA 1
ATOM 661 C C . PHE A 1 88 ? 11.183 9.366 -8.022 1.00 97.19 88 PHE A C 1
ATOM 663 O O . PHE A 1 88 ? 11.311 10.244 -8.877 1.00 97.19 88 PHE A O 1
ATOM 670 N N . GLY A 1 89 ? 10.886 9.670 -6.759 1.00 97.56 89 GLY A N 1
ATOM 671 C CA . GLY A 1 89 ? 10.624 11.023 -6.272 1.00 97.56 89 GLY A CA 1
ATOM 672 C C . GLY A 1 89 ? 9.254 11.599 -6.656 1.00 97.56 89 GLY A C 1
ATOM 673 O O . GLY A 1 89 ? 8.938 12.726 -6.259 1.00 97.56 89 GLY A O 1
ATOM 674 N N . ASN A 1 90 ? 8.409 10.874 -7.401 1.00 98.06 90 ASN A N 1
ATOM 675 C CA . ASN A 1 90 ? 7.082 11.350 -7.797 1.00 98.06 90 ASN A CA 1
ATOM 676 C C . ASN A 1 90 ? 6.066 11.238 -6.645 1.00 98.06 90 ASN A C 1
ATOM 678 O O . ASN A 1 90 ? 5.197 10.363 -6.605 1.00 98.06 90 ASN A O 1
ATOM 682 N N . ILE A 1 91 ? 6.154 12.182 -5.706 1.00 98.06 91 ILE A N 1
ATOM 683 C CA . ILE A 1 91 ? 5.304 12.230 -4.511 1.00 98.06 91 ILE A CA 1
ATOM 684 C C . ILE A 1 91 ? 3.808 12.304 -4.839 1.00 98.06 91 ILE A C 1
ATOM 686 O O . ILE A 1 91 ? 2.994 11.696 -4.149 1.00 98.06 91 ILE A O 1
ATOM 690 N N . GLY A 1 92 ? 3.423 13.022 -5.899 1.00 98.12 92 GLY A N 1
ATOM 691 C CA . GLY A 1 92 ? 2.017 13.186 -6.277 1.00 98.12 92 GLY A CA 1
ATOM 692 C C . GLY A 1 92 ? 1.379 11.864 -6.698 1.00 98.12 92 GLY A C 1
ATOM 693 O O . GLY A 1 92 ? 0.266 11.549 -6.275 1.00 98.12 92 GLY A O 1
ATOM 694 N N . LEU A 1 93 ? 2.112 11.070 -7.480 1.00 98.25 93 LEU A N 1
ATOM 695 C CA . LEU A 1 93 ? 1.683 9.741 -7.897 1.00 98.25 93 LEU A CA 1
ATOM 696 C C . LEU A 1 93 ? 1.639 8.766 -6.712 1.00 98.25 93 LEU A C 1
ATOM 698 O O . LEU A 1 93 ? 0.626 8.102 -6.498 1.00 98.25 93 LEU A O 1
ATOM 702 N N . MET A 1 94 ? 2.683 8.746 -5.881 1.00 98.50 94 MET A N 1
ATOM 703 C CA . MET A 1 94 ? 2.728 7.878 -4.701 1.00 98.50 94 MET A CA 1
ATOM 704 C C . MET A 1 94 ? 1.604 8.193 -3.698 1.00 98.50 94 MET A C 1
ATOM 706 O O . MET A 1 94 ? 0.981 7.284 -3.147 1.00 98.50 94 MET A O 1
ATOM 710 N N . LYS A 1 95 ? 1.262 9.476 -3.511 1.00 98.56 95 LYS A N 1
ATOM 711 C CA . LYS A 1 95 ? 0.102 9.886 -2.702 1.00 98.56 95 LYS A CA 1
ATOM 712 C C . LYS A 1 95 ? -1.197 9.302 -3.228 1.00 98.56 95 LYS A C 1
ATOM 714 O O . LYS A 1 95 ? -1.962 8.772 -2.428 1.00 98.56 95 LYS A O 1
ATOM 719 N N . LYS A 1 96 ? -1.422 9.347 -4.545 1.00 98.50 96 LYS A N 1
ATOM 720 C CA . LYS A 1 96 ? -2.598 8.723 -5.162 1.00 98.50 96 LYS A CA 1
ATOM 721 C C . LYS A 1 96 ? -2.651 7.229 -4.830 1.00 98.50 96 LYS A C 1
ATOM 723 O O . LYS A 1 96 ? -3.678 6.748 -4.366 1.00 98.50 96 LYS A O 1
ATOM 728 N N . HIS A 1 97 ? -1.534 6.513 -4.968 1.00 98.62 97 HIS A N 1
ATOM 729 C CA . HIS A 1 97 ? -1.489 5.080 -4.666 1.00 98.62 97 HIS A CA 1
ATOM 730 C C . HIS A 1 97 ? -1.833 4.751 -3.211 1.00 98.62 97 HIS A C 1
ATOM 732 O O . HIS A 1 97 ? -2.548 3.781 -2.943 1.00 98.62 97 HIS A O 1
ATOM 738 N N . ILE A 1 98 ? -1.359 5.572 -2.276 1.00 98.44 98 ILE A N 1
ATOM 739 C CA . ILE A 1 98 ? -1.671 5.436 -0.853 1.00 98.44 98 ILE A CA 1
ATOM 740 C C . ILE A 1 98 ? -3.136 5.787 -0.578 1.00 98.44 98 ILE A C 1
ATOM 742 O O . ILE A 1 98 ? -3.807 5.065 0.159 1.00 98.44 98 ILE A O 1
ATOM 746 N N . GLU A 1 99 ? -3.662 6.858 -1.176 1.00 98.31 99 GLU A N 1
ATOM 747 C CA . GLU A 1 99 ? -5.077 7.233 -1.071 1.00 98.31 99 GLU A CA 1
ATOM 748 C C . GLU A 1 99 ? -6.003 6.111 -1.554 1.00 98.31 99 GLU A C 1
ATOM 750 O O . GLU A 1 99 ? -6.975 5.799 -0.860 1.00 98.31 99 GLU A O 1
ATOM 755 N N . ASP A 1 100 ? -5.657 5.456 -2.665 1.00 98.50 100 ASP A N 1
ATOM 756 C CA . ASP A 1 100 ? -6.383 4.301 -3.200 1.00 98.50 100 ASP A CA 1
ATOM 757 C C . ASP A 1 100 ? -6.394 3.133 -2.195 1.00 98.50 100 ASP A C 1
ATOM 759 O O . ASP A 1 100 ? -7.419 2.470 -2.011 1.00 98.50 100 ASP A O 1
ATOM 763 N N . ALA A 1 101 ? -5.292 2.904 -1.469 1.00 98.31 101 ALA A N 1
ATOM 764 C CA . ALA A 1 101 ? -5.233 1.881 -0.424 1.00 98.31 101 ALA A CA 1
ATOM 765 C C . ALA A 1 101 ? -6.168 2.197 0.759 1.00 98.31 101 ALA A C 1
ATOM 767 O O . ALA A 1 101 ? -6.891 1.314 1.232 1.00 98.31 101 ALA A O 1
ATOM 768 N N . PHE A 1 102 ? -6.213 3.457 1.205 1.00 97.94 102 PHE A N 1
ATOM 769 C CA . PHE A 1 102 ? -7.173 3.903 2.221 1.00 97.94 102 PHE A CA 1
ATOM 770 C C . PHE A 1 102 ? -8.622 3.744 1.748 1.00 97.94 102 PHE A C 1
ATOM 772 O O . PHE A 1 102 ? -9.486 3.303 2.510 1.00 97.94 102 PHE A O 1
ATOM 779 N N . GLU A 1 103 ? -8.896 4.102 0.495 1.00 97.56 103 GLU A N 1
ATOM 780 C CA . GLU A 1 103 ? -10.222 3.982 -0.101 1.00 97.56 103 GLU A CA 1
ATOM 781 C C . GLU A 1 103 ? -10.674 2.522 -0.200 1.00 97.56 103 GLU A C 1
ATOM 783 O O . GLU A 1 103 ? -11.819 2.209 0.147 1.00 97.56 103 GLU A O 1
ATOM 788 N N . ALA A 1 104 ? -9.774 1.621 -0.602 1.00 97.50 104 ALA A N 1
ATOM 789 C CA . ALA A 1 104 ? -10.042 0.191 -0.628 1.00 97.50 104 ALA A CA 1
ATOM 790 C C . ALA A 1 104 ? -10.462 -0.313 0.760 1.00 97.50 104 ALA A C 1
ATOM 792 O O . ALA A 1 104 ? -11.46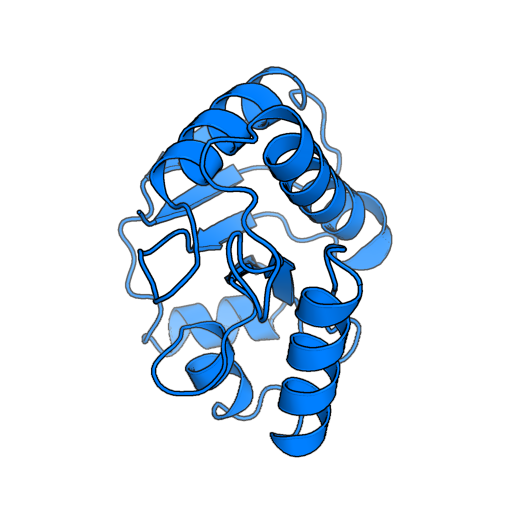2 -1.037 0.868 1.00 97.50 104 ALA A O 1
ATOM 793 N N . ASN A 1 105 ? -9.771 0.119 1.826 1.00 97.69 105 ASN A N 1
ATOM 794 C CA . ASN A 1 105 ? -10.150 -0.265 3.184 1.00 97.69 105 ASN A CA 1
ATOM 795 C C . ASN A 1 105 ? -11.554 0.225 3.543 1.00 97.69 105 ASN A C 1
ATOM 797 O O . ASN A 1 105 ? -12.386 -0.550 4.005 1.00 97.69 105 ASN A O 1
ATOM 801 N N . GLU A 1 106 ? -11.852 1.499 3.301 1.00 96.31 106 GLU A N 1
ATOM 802 C CA . GLU A 1 106 ? -13.137 2.077 3.701 1.00 96.31 106 GLU A CA 1
ATOM 803 C C . GLU A 1 106 ? -14.326 1.506 2.918 1.00 96.31 106 GLU A C 1
ATOM 805 O O . GLU A 1 106 ? -15.428 1.376 3.464 1.00 96.31 106 GLU A O 1
ATOM 810 N N . LYS A 1 107 ? -14.120 1.145 1.647 1.00 96.31 107 LYS A N 1
ATOM 811 C CA . LYS A 1 107 ? -15.181 0.610 0.787 1.00 96.31 107 LYS A CA 1
ATOM 812 C C . LYS A 1 107 ? -15.388 -0.892 0.973 1.00 96.31 107 LYS A C 1
ATOM 814 O O . LYS A 1 107 ? -16.535 -1.329 1.124 1.00 96.31 107 LYS A O 1
ATOM 819 N N . TYR A 1 108 ? -14.311 -1.678 0.973 1.00 94.31 108 TYR A N 1
ATOM 820 C CA . TYR A 1 108 ? -14.399 -3.132 0.798 1.00 94.31 108 TYR A CA 1
ATOM 821 C C . TYR A 1 108 ? -13.858 -3.923 1.994 1.00 94.31 108 TYR A C 1
ATOM 823 O O . TYR A 1 108 ? -14.582 -4.778 2.509 1.00 94.31 108 TYR A O 1
ATOM 831 N N . LEU A 1 109 ? -12.633 -3.641 2.458 1.00 95.62 109 LEU A N 1
ATOM 832 C CA . LEU A 1 109 ? -11.969 -4.489 3.459 1.00 95.62 109 LEU A CA 1
ATOM 833 C C . LEU A 1 109 ? -12.489 -4.239 4.880 1.00 95.62 109 LEU A C 1
ATOM 835 O O . LEU A 1 109 ? -12.829 -5.186 5.585 1.00 95.62 109 LEU A O 1
ATOM 839 N N . LYS A 1 110 ? -12.661 -2.971 5.263 1.00 95.62 110 LYS A N 1
ATOM 840 C CA . LYS A 1 110 ? -13.245 -2.522 6.538 1.00 95.62 110 LYS A CA 1
ATOM 841 C C . LYS A 1 110 ? -12.462 -2.993 7.766 1.00 95.62 110 LYS A C 1
ATOM 843 O O . LYS A 1 110 ? -13.049 -3.238 8.822 1.00 95.62 110 LYS A O 1
ATOM 848 N N . SER A 1 111 ? -11.145 -3.103 7.635 1.00 95.19 111 SER A N 1
ATOM 849 C CA . SER A 1 111 ? -10.245 -3.463 8.727 1.00 95.19 111 SER A CA 1
ATOM 850 C C . SER A 1 111 ? -10.011 -2.275 9.660 1.00 95.19 111 SER A C 1
ATOM 852 O O . SER A 1 111 ? -9.998 -1.116 9.237 1.00 95.19 111 SER A O 1
ATOM 854 N N . ALA A 1 112 ? -9.841 -2.564 10.951 1.00 94.12 112 ALA A N 1
ATOM 855 C CA . ALA A 1 112 ? -9.593 -1.537 11.962 1.00 94.12 112 ALA A CA 1
ATOM 856 C C . ALA A 1 112 ? -8.148 -1.019 11.916 1.00 94.12 112 ALA A C 1
ATOM 858 O O . ALA A 1 112 ? -7.886 0.121 12.313 1.00 94.12 112 ALA A O 1
ATOM 859 N N . GLU A 1 113 ? -7.228 -1.853 11.436 1.00 95.25 113 GLU A N 1
ATOM 860 C CA . GLU A 1 113 ? -5.805 -1.553 11.347 1.00 95.25 113 GLU A CA 1
ATOM 861 C C . GLU A 1 113 ? -5.343 -1.669 9.893 1.00 95.25 113 GLU A C 1
ATOM 863 O O . GLU A 1 113 ? -5.638 -2.654 9.213 1.00 95.25 113 GLU A O 1
ATOM 868 N N . LEU A 1 114 ? -4.644 -0.636 9.424 1.00 96.81 114 LEU A N 1
ATOM 869 C CA . LEU A 1 114 ? -4.039 -0.570 8.097 1.00 96.81 114 LEU A CA 1
ATOM 870 C C . LEU A 1 114 ? -2.521 -0.556 8.272 1.00 96.81 114 LEU A C 1
ATOM 872 O O . LEU A 1 114 ? -2.001 0.319 8.961 1.00 96.81 114 LEU A O 1
ATOM 876 N N . ILE A 1 115 ? -1.815 -1.525 7.703 1.00 97.31 115 ILE A N 1
ATOM 877 C CA . ILE A 1 115 ? -0.371 -1.684 7.897 1.00 97.31 115 ILE A CA 1
ATOM 878 C C . ILE A 1 115 ? 0.323 -1.524 6.555 1.00 97.31 115 ILE A C 1
ATOM 880 O O . ILE A 1 115 ? 0.119 -2.339 5.666 1.00 97.31 115 ILE A O 1
ATOM 884 N N . PHE A 1 116 ? 1.145 -0.489 6.426 1.00 97.75 116 PHE A N 1
ATOM 885 C CA . PHE A 1 116 ? 1.986 -0.248 5.263 1.00 97.75 116 PHE A CA 1
ATOM 886 C C . PHE A 1 116 ? 3.366 -0.854 5.494 1.00 97.75 116 PHE A C 1
ATOM 888 O O . PHE A 1 116 ? 4.149 -0.345 6.289 1.00 97.75 116 PHE A O 1
ATOM 895 N N . ASP A 1 117 ? 3.674 -1.934 4.797 1.00 96.50 117 ASP A N 1
ATOM 896 C CA . ASP A 1 117 ? 5.042 -2.390 4.633 1.00 96.50 117 ASP A CA 1
ATOM 897 C C . ASP A 1 117 ? 5.677 -1.636 3.461 1.00 96.50 117 ASP A C 1
ATOM 899 O O . ASP A 1 117 ? 5.326 -1.866 2.309 1.00 96.50 117 ASP A O 1
ATOM 903 N N . LEU A 1 118 ? 6.550 -0.682 3.769 1.00 95.81 118 LEU A N 1
ATOM 904 C CA . LEU A 1 118 ? 7.251 0.188 2.823 1.00 95.81 118 LEU A CA 1
ATOM 905 C C . LEU A 1 118 ? 8.750 -0.118 2.812 1.00 95.81 118 LEU A C 1
ATOM 907 O O . LEU A 1 118 ? 9.550 0.785 2.594 1.00 95.81 118 LEU A O 1
ATOM 911 N N . GLN A 1 119 ? 9.141 -1.353 3.129 1.00 89.94 119 GLN A N 1
ATOM 912 C CA . GLN A 1 119 ? 10.542 -1.748 3.066 1.00 89.94 119 GLN A CA 1
ATOM 913 C C . GLN A 1 119 ? 11.087 -1.637 1.644 1.00 89.94 119 GLN A C 1
ATOM 915 O O . GLN A 1 119 ? 10.418 -2.003 0.672 1.00 89.94 119 GLN A O 1
ATOM 920 N N . ASP A 1 120 ? 12.336 -1.178 1.558 1.00 79.06 120 ASP A N 1
ATOM 921 C CA . ASP A 1 120 ? 13.026 -1.032 0.287 1.00 79.06 120 ASP A CA 1
ATOM 922 C C . ASP A 1 120 ? 13.210 -2.386 -0.393 1.00 79.06 120 ASP A C 1
ATOM 924 O O . ASP A 1 120 ? 13.713 -3.361 0.174 1.00 79.06 120 ASP A O 1
ATOM 928 N N . MET A 1 121 ? 12.765 -2.430 -1.638 1.00 84.44 121 MET A N 1
ATOM 929 C CA . MET A 1 121 ? 12.897 -3.562 -2.528 1.00 84.44 121 MET A CA 1
ATOM 930 C C . MET A 1 121 ? 13.076 -3.030 -3.940 1.00 84.44 121 MET A C 1
ATOM 932 O O . MET A 1 121 ? 12.579 -1.957 -4.268 1.00 84.44 121 MET A O 1
ATOM 936 N N . GLY A 1 122 ? 13.798 -3.779 -4.776 1.00 88.44 122 GLY A N 1
ATOM 937 C CA . GLY A 1 122 ? 14.213 -3.315 -6.100 1.00 88.44 122 GLY A CA 1
ATOM 938 C C . GLY A 1 122 ? 13.087 -2.621 -6.875 1.00 88.44 122 GLY A C 1
ATOM 939 O O . GLY A 1 122 ? 12.081 -3.245 -7.206 1.00 88.44 122 GLY A O 1
ATOM 940 N N . GLY A 1 123 ? 13.278 -1.329 -7.149 1.00 92.94 123 GLY A N 1
ATOM 941 C CA . GLY A 1 123 ? 12.338 -0.493 -7.893 1.00 92.94 123 GLY A CA 1
ATOM 942 C C . GLY A 1 123 ? 11.227 0.170 -7.070 1.00 92.94 123 GLY A C 1
ATOM 943 O O . GLY A 1 123 ? 10.399 0.851 -7.665 1.00 92.94 123 GLY A O 1
ATOM 944 N N . PHE A 1 124 ? 11.175 0.021 -5.744 1.00 96.88 124 PHE A N 1
ATOM 945 C CA . PHE A 1 124 ? 10.202 0.704 -4.883 1.00 96.88 124 PHE A CA 1
ATOM 946 C C . PHE A 1 124 ? 10.823 1.903 -4.152 1.00 96.88 124 PHE A C 1
ATOM 948 O O . PHE A 1 124 ? 11.843 1.779 -3.484 1.00 96.88 124 PHE A O 1
ATOM 955 N N . ASP A 1 125 ? 10.193 3.075 -4.247 1.00 96.88 125 ASP A N 1
ATOM 956 C CA . ASP A 1 125 ? 10.676 4.296 -3.592 1.00 96.88 125 ASP A CA 1
ATOM 957 C C . ASP A 1 125 ? 10.103 4.441 -2.173 1.00 96.88 125 ASP A C 1
ATOM 959 O O . ASP A 1 125 ? 9.062 5.068 -1.949 1.00 96.88 125 ASP A O 1
ATOM 963 N N . SER A 1 126 ? 10.797 3.835 -1.213 1.00 96.88 126 SER A N 1
ATOM 964 C CA . SER A 1 126 ? 10.380 3.766 0.195 1.00 96.88 126 SER A CA 1
ATOM 965 C C . SER A 1 126 ? 10.334 5.127 0.890 1.00 96.88 126 SER A C 1
ATOM 967 O O . SER A 1 126 ? 9.444 5.379 1.708 1.00 96.88 126 SER A O 1
ATOM 969 N N . ASP A 1 127 ? 11.261 6.026 0.552 1.00 96.56 127 ASP A N 1
ATOM 970 C CA . ASP A 1 127 ? 11.335 7.363 1.145 1.00 96.56 127 ASP A CA 1
ATOM 971 C C . ASP A 1 127 ? 10.165 8.227 0.666 1.00 96.56 127 ASP A C 1
ATOM 973 O O . ASP A 1 127 ? 9.454 8.832 1.479 1.00 96.56 127 ASP A O 1
ATOM 977 N N . THR A 1 128 ? 9.898 8.221 -0.644 1.00 97.56 128 THR A N 1
ATOM 978 C CA . THR A 1 128 ? 8.735 8.912 -1.214 1.00 97.56 128 THR A CA 1
ATOM 979 C C . THR A 1 128 ? 7.428 8.301 -0.706 1.00 97.56 128 THR A C 1
ATOM 981 O O . THR A 1 128 ? 6.490 9.041 -0.396 1.00 97.56 128 THR A O 1
ATOM 984 N N . ALA A 1 129 ? 7.353 6.975 -0.547 1.00 98.06 129 ALA A N 1
ATOM 985 C CA . ALA A 1 129 ? 6.182 6.304 0.015 1.00 98.06 129 ALA A CA 1
ATOM 986 C C . ALA A 1 129 ? 5.914 6.710 1.469 1.00 98.06 129 ALA A C 1
ATOM 988 O O . ALA A 1 129 ? 4.771 7.015 1.817 1.00 98.06 129 ALA A O 1
ATOM 989 N N . LEU A 1 130 ? 6.946 6.787 2.315 1.00 97.94 130 LEU A N 1
ATOM 990 C CA . LEU A 1 130 ? 6.781 7.222 3.702 1.00 97.94 130 LEU A CA 1
ATOM 991 C C . LEU A 1 130 ? 6.343 8.692 3.783 1.00 97.94 130 LEU A C 1
ATOM 993 O O . LEU A 1 130 ? 5.419 9.016 4.534 1.00 97.94 130 LEU A O 1
ATOM 997 N N . ALA A 1 131 ? 6.956 9.574 2.988 1.00 97.62 131 ALA A N 1
ATOM 998 C CA . ALA A 1 131 ? 6.554 10.97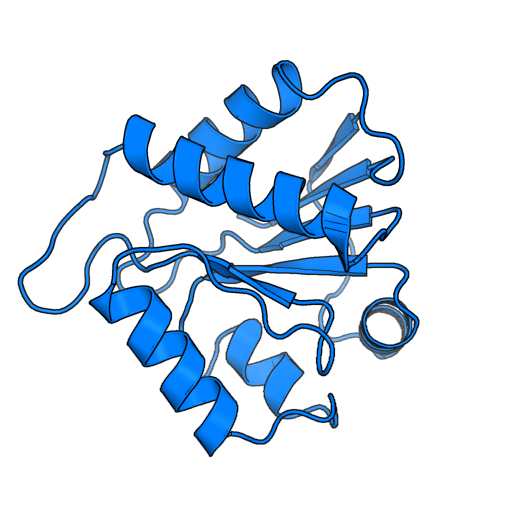7 2.908 1.00 97.62 131 ALA A CA 1
ATOM 999 C C . ALA A 1 131 ? 5.081 11.118 2.480 1.00 97.62 131 ALA A C 1
ATOM 1001 O O . ALA A 1 131 ? 4.302 11.819 3.134 1.00 97.62 131 ALA A O 1
ATOM 1002 N N . ALA A 1 132 ? 4.670 10.383 1.442 1.00 98.25 132 ALA A N 1
ATOM 1003 C CA . ALA A 1 132 ? 3.293 10.368 0.963 1.00 98.25 132 ALA A CA 1
ATOM 1004 C C . ALA A 1 132 ? 2.321 9.833 2.028 1.00 98.25 132 ALA A C 1
ATOM 1006 O O . ALA A 1 132 ? 1.252 10.414 2.230 1.00 98.25 132 ALA A O 1
ATOM 1007 N N . LEU A 1 133 ? 2.695 8.774 2.757 1.00 98.00 133 LEU A N 1
ATOM 1008 C CA . LEU A 1 133 ? 1.869 8.197 3.818 1.00 98.00 133 LEU A CA 1
ATOM 1009 C C . LEU A 1 133 ? 1.605 9.195 4.945 1.00 98.00 133 LEU A C 1
ATOM 1011 O O . LEU A 1 133 ? 0.474 9.284 5.433 1.00 98.00 133 LEU A O 1
ATOM 1015 N N . ILE A 1 134 ? 2.628 9.948 5.352 1.00 96.50 134 ILE A N 1
ATOM 1016 C CA . ILE A 1 134 ? 2.505 10.984 6.383 1.00 96.50 134 ILE A CA 1
ATOM 1017 C C . ILE A 1 134 ? 1.518 12.064 5.927 1.00 96.50 134 ILE A C 1
ATOM 1019 O O . ILE A 1 134 ? 0.601 12.413 6.675 1.00 96.50 134 ILE A O 1
ATOM 1023 N N . GLU A 1 135 ? 1.654 12.558 4.694 1.00 96.50 135 GLU A N 1
ATOM 1024 C CA . GLU A 1 135 ? 0.747 13.573 4.149 1.00 96.50 135 GLU A CA 1
ATOM 1025 C C . GLU A 1 135 ? -0.703 13.082 4.072 1.00 96.50 135 GLU A C 1
ATOM 1027 O O . GLU A 1 135 ? -1.614 13.761 4.552 1.00 96.50 135 GLU A O 1
ATOM 1032 N N . VAL A 1 136 ? -0.929 11.889 3.516 1.00 96.69 136 VAL A N 1
ATOM 1033 C CA . VAL A 1 136 ? -2.279 11.322 3.371 1.00 96.69 136 VAL A CA 1
ATOM 1034 C C . VAL A 1 136 ? -2.904 11.042 4.740 1.00 96.69 136 VAL A C 1
ATOM 1036 O O . VAL A 1 136 ? -4.075 11.364 4.962 1.00 96.69 136 VAL A O 1
ATOM 1039 N N . SER A 1 137 ? -2.131 10.516 5.695 1.00 94.69 137 SER A N 1
ATOM 1040 C CA . SER A 1 137 ? -2.625 10.216 7.047 1.00 94.69 137 SER A CA 1
ATOM 1041 C C . SER A 1 137 ? -3.079 11.470 7.797 1.00 94.69 137 SER A C 1
ATOM 1043 O O . SER A 1 137 ? -4.087 11.425 8.505 1.00 94.69 137 SER A O 1
ATOM 1045 N N . ASN A 1 138 ? -2.393 12.602 7.604 1.00 91.81 138 ASN A N 1
ATOM 1046 C CA . ASN A 1 138 ? -2.778 13.884 8.200 1.00 91.81 138 ASN A CA 1
ATOM 1047 C C . ASN A 1 138 ? -4.104 14.423 7.636 1.00 91.81 138 ASN A C 1
ATOM 1049 O O . ASN A 1 138 ? -4.873 15.056 8.360 1.00 91.81 138 ASN A O 1
ATOM 1053 N N . LEU A 1 139 ? -4.397 14.153 6.360 1.00 90.75 139 LEU A N 1
ATOM 1054 C CA . LEU A 1 139 ? -5.639 14.577 5.706 1.00 90.75 139 LEU A CA 1
ATOM 1055 C C . LEU A 1 139 ? -6.826 13.655 6.037 1.00 90.75 139 LEU A C 1
ATOM 1057 O O . LEU A 1 139 ? -7.967 14.111 6.127 1.00 90.75 139 LEU A O 1
ATOM 1061 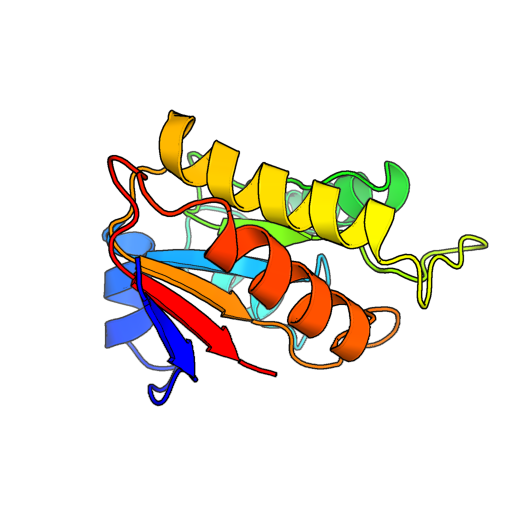N N . LYS A 1 140 ? -6.584 12.356 6.245 1.00 87.06 140 LYS A N 1
ATOM 1062 C CA . LYS A 1 140 ? -7.621 11.329 6.463 1.00 87.06 140 LYS A CA 1
ATOM 1063 C C . LYS A 1 140 ? -7.966 11.146 7.951 1.00 87.06 140 LYS A C 1
ATOM 1065 O O . LYS A 1 140 ? -7.922 10.045 8.494 1.00 87.06 140 LYS A O 1
ATOM 1070 N N . SER A 1 141 ? -8.361 12.221 8.631 1.00 77.75 141 SER A N 1
ATOM 1071 C CA . SER A 1 141 ? -8.623 12.196 10.082 1.00 77.75 141 SER A CA 1
ATOM 1072 C C . SER A 1 141 ? -9.918 11.474 10.500 1.00 77.75 141 SER A C 1
ATOM 1074 O O . SER A 1 141 ? -9.989 10.984 11.631 1.00 77.75 141 SER A O 1
ATOM 1076 N N . ASN A 1 142 ? -10.898 11.349 9.594 1.00 85.88 142 ASN A N 1
ATOM 1077 C CA . ASN A 1 142 ? -12.269 10.895 9.878 1.00 85.88 142 ASN A CA 1
ATOM 1078 C C . ASN A 1 142 ? -12.674 9.623 9.108 1.00 85.88 142 ASN A C 1
ATOM 1080 O O . ASN A 1 142 ? -13.690 9.605 8.413 1.00 85.88 142 ASN A O 1
ATOM 1084 N N . LEU A 1 143 ? -11.884 8.553 9.219 1.00 92.62 143 LEU A N 1
ATOM 1085 C CA . LEU A 1 143 ? -12.214 7.258 8.611 1.00 92.62 143 LEU A CA 1
ATOM 1086 C C . LEU A 1 143 ? -13.174 6.442 9.490 1.00 92.62 143 LEU A C 1
ATOM 1088 O O . LEU A 1 143 ? -13.076 6.418 10.725 1.00 92.62 143 LEU A O 1
ATOM 1092 N N . ARG A 1 144 ? -14.136 5.769 8.850 1.00 94.69 144 ARG A N 1
ATOM 1093 C CA . ARG A 1 144 ? -15.189 5.011 9.530 1.00 94.69 144 ARG A CA 1
ATOM 1094 C C . ARG A 1 144 ? -14.642 3.718 10.111 1.00 94.69 144 ARG A C 1
ATOM 1096 O O . ARG A 1 144 ? -14.967 3.409 11.263 1.00 94.69 144 ARG A O 1
ATOM 1103 N N . PHE A 1 145 ? -13.838 2.984 9.348 1.00 94.31 145 PHE A N 1
ATOM 1104 C CA . PHE A 1 145 ? -13.343 1.666 9.739 1.00 94.31 145 PHE A CA 1
ATOM 1105 C C . PHE A 1 145 ? -11.915 1.746 10.263 1.00 94.31 145 PHE A C 1
ATOM 1107 O O . PHE A 1 145 ? -11.672 1.279 11.376 1.00 94.31 145 PHE A O 1
ATOM 1114 N N . THR A 1 146 ? -11.017 2.432 9.554 1.00 94.69 146 THR A N 1
ATOM 1115 C CA . THR A 1 146 ? -9.615 2.565 9.974 1.00 94.69 146 THR A CA 1
ATOM 1116 C C . THR A 1 146 ? -9.494 3.352 11.281 1.00 94.69 146 THR A C 1
ATOM 1118 O O . THR A 1 146 ? -9.883 4.519 11.368 1.00 94.69 146 THR A O 1
ATOM 1121 N N . LYS A 1 147 ? -8.930 2.726 12.316 1.00 92.44 147 LYS A N 1
ATOM 1122 C CA . LYS A 1 147 ? -8.642 3.359 13.615 1.00 92.44 147 LYS A CA 1
ATOM 1123 C C . LYS A 1 147 ? -7.166 3.667 13.781 1.00 92.44 147 LYS A C 1
ATOM 1125 O O . LYS A 1 147 ? -6.829 4.725 14.317 1.00 92.44 147 LYS A O 1
ATOM 1130 N N . LYS A 1 148 ? -6.310 2.775 13.288 1.00 94.12 148 LYS A N 1
ATOM 1131 C CA . LYS A 1 148 ? -4.858 2.900 13.383 1.00 94.12 148 LYS A CA 1
ATOM 1132 C C . LYS A 1 148 ? -4.209 2.622 12.042 1.00 94.12 148 LYS A C 1
ATOM 1134 O O . LYS A 1 148 ? -4.645 1.731 11.313 1.00 94.12 148 LYS A O 1
ATOM 1139 N N . VAL A 1 149 ? -3.158 3.379 11.764 1.00 96.31 149 VAL A N 1
ATOM 1140 C CA . VAL A 1 149 ? -2.284 3.154 10.621 1.00 96.31 149 VAL A CA 1
ATOM 1141 C C . VAL A 1 149 ? -0.900 2.859 11.154 1.00 96.31 149 VAL A C 1
ATOM 1143 O O . VAL A 1 149 ? -0.373 3.596 11.986 1.00 96.31 149 VAL A O 1
ATOM 1146 N N . TYR A 1 150 ? -0.319 1.777 10.670 1.00 96.81 150 TYR A N 1
ATOM 1147 C CA . TYR A 1 150 ? 1.040 1.396 10.983 1.00 96.81 150 TYR A CA 1
ATOM 1148 C C . TYR A 1 150 ? 1.902 1.464 9.736 1.00 96.81 150 TYR A C 1
ATOM 1150 O O . TYR A 1 150 ? 1.404 1.260 8.631 1.00 96.81 150 TYR A O 1
ATOM 1158 N N . PHE A 1 151 ? 3.195 1.704 9.919 1.00 96.00 151 PHE A N 1
ATOM 1159 C CA . PHE A 1 151 ? 4.168 1.568 8.847 1.00 96.00 151 PHE A CA 1
ATOM 1160 C C . PHE A 1 151 ? 5.422 0.813 9.287 1.00 96.00 151 PHE A C 1
ATOM 1162 O O . PHE A 1 151 ? 5.837 0.878 10.452 1.00 96.00 151 PHE A O 1
ATOM 1169 N N . LEU A 1 152 ? 6.022 0.125 8.324 1.00 93.25 152 LEU A N 1
ATOM 1170 C CA . LEU A 1 152 ? 7.383 -0.383 8.335 1.00 93.25 152 LEU A CA 1
ATOM 1171 C C . LEU A 1 152 ? 8.109 0.290 7.175 1.00 93.25 152 LEU A C 1
ATOM 1173 O O . LEU A 1 152 ? 7.540 0.410 6.100 1.00 93.25 152 LEU A O 1
ATOM 1177 N N . ASN A 1 153 ? 9.322 0.763 7.412 1.00 80.75 153 ASN A N 1
ATOM 1178 C CA . ASN A 1 153 ? 10.241 1.274 6.402 1.00 80.75 153 ASN A CA 1
ATOM 1179 C C . ASN A 1 153 ? 11.653 0.871 6.830 1.00 80.75 153 ASN A C 1
ATOM 1181 O O . ASN A 1 153 ? 11.869 0.753 8.070 1.00 80.75 153 ASN A O 1
#

Sequence (153 aa):
MELLKFKGNMGSIGFADDLFGKRIHLVCPAAIGLSTCGAFVQMDGGLNSEEAEKGVSTVNQMNETGTFYPKMYMTVLPLSQFGERDDFGNIGLMKKHIEDAFEANEKYLKSAELIFDLQDMGGFDSDTALAALIEVSNLKSNLRFTKKVYFLN

Foldseek 3Di:
DDEAADDDDCPDPVVLCCFLVLQEQEEEALDADPGSLPVSCPVPLQHHPVNSNVQSVCCQVVQAKDAPPPSTSYIHGHFCDDDPHHNAPVLVSLLRNVVVSLVCCLPPSLHQEYEYELDDDPRHRSVSNVVSNVVNCVVPPDGDRHNYYYYDD

Organism: NCBI:txid512763

Secondary structure (DSSP, 8-state):
-EEEE--S-TTSHHHHHHHHTTSEEEEEES--SSSHHHHHHHTT-S--HHHHHHHHHHHHHHT--EE-TTT-SEEEEPPSEETTEE-TT-HHHHHHHHHHHHHHIIIII--SEEEEE----TT--HHHHHHHHHHHHHH----SS--EEEEE-

Radius of gyration: 14.06 Å; chains: 1; bounding box: 29×35×35 Å

pLDDT: mean 92.46, std 6.63, range [62.41, 98.62]